Protein AF-W4PEG8-F1 (afdb_monomer_lite)

Structure (mmCIF, N/CA/C/O backbone):
data_AF-W4PEG8-F1
#
_entry.id   AF-W4PEG8-F1
#
loop_
_atom_site.group_PDB
_atom_site.id
_atom_site.type_symbol
_atom_site.label_atom_id
_atom_site.label_alt_id
_atom_site.label_comp_id
_atom_site.label_asym_id
_atom_site.label_entity_id
_atom_site.label_seq_id
_atom_site.pdbx_PDB_ins_code
_atom_site.Cartn_x
_atom_site.Cartn_y
_atom_site.Cartn_z
_atom_site.occupancy
_atom_site.B_iso_or_equiv
_atom_site.auth_seq_id
_atom_site.auth_comp_id
_atom_site.auth_asym_id
_atom_site.auth_atom_id
_atom_site.pdbx_PDB_model_num
ATOM 1 N N . MET A 1 1 ? -0.336 23.037 -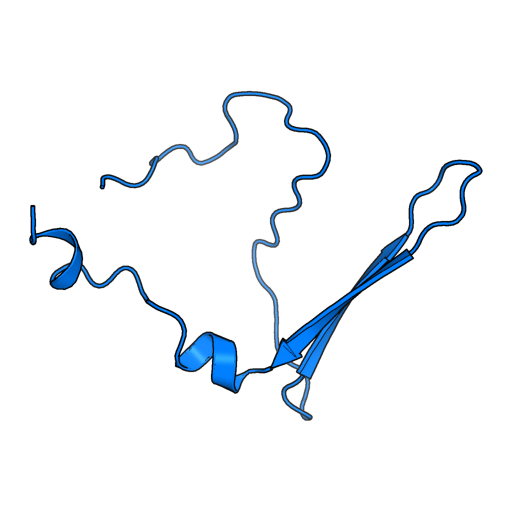11.149 1.00 52.53 1 MET A N 1
ATOM 2 C CA . MET A 1 1 ? -0.839 22.764 -9.770 1.00 52.53 1 MET A CA 1
ATOM 3 C C . MET A 1 1 ? 0.321 22.727 -8.769 1.00 52.53 1 MET A C 1
ATOM 5 O O . MET A 1 1 ? 1.305 22.057 -9.047 1.00 52.53 1 MET A O 1
ATOM 9 N N . MET A 1 2 ? 0.230 23.413 -7.617 1.00 58.19 2 MET A N 1
ATOM 10 C CA . MET A 1 2 ? 1.196 23.267 -6.506 1.00 58.19 2 MET A CA 1
ATOM 11 C C . MET A 1 2 ? 0.723 22.188 -5.525 1.00 58.19 2 MET A C 1
ATOM 13 O O . MET A 1 2 ? -0.427 22.215 -5.093 1.00 58.19 2 MET A O 1
ATOM 17 N N . LEU A 1 3 ? 1.619 21.264 -5.163 1.00 67.56 3 LEU A N 1
ATOM 18 C CA . LEU A 1 3 ? 1.391 20.283 -4.099 1.00 67.56 3 LEU A CA 1
ATOM 19 C C . LEU A 1 3 ? 1.351 20.975 -2.729 1.00 67.56 3 LEU A C 1
ATOM 21 O O . LEU A 1 3 ? 2.153 21.872 -2.456 1.00 67.56 3 LEU A O 1
ATOM 25 N N . ASP A 1 4 ? 0.441 20.530 -1.864 1.00 74.81 4 ASP A N 1
ATOM 26 C CA . ASP A 1 4 ? 0.395 20.950 -0.463 1.00 74.81 4 ASP A CA 1
ATOM 27 C C . ASP A 1 4 ? 1.638 20.431 0.279 1.00 74.81 4 ASP A C 1
ATOM 29 O O . ASP A 1 4 ? 1.921 19.235 0.282 1.00 74.81 4 ASP A O 1
ATOM 33 N N . GLN A 1 5 ? 2.399 21.340 0.891 1.00 79.19 5 GLN A N 1
ATOM 34 C CA . GLN A 1 5 ? 3.655 21.022 1.591 1.00 79.19 5 GLN A CA 1
ATOM 35 C C . GLN A 1 5 ? 3.423 20.594 3.049 1.00 79.19 5 GLN A C 1
ATOM 37 O O . GLN A 1 5 ? 4.373 20.381 3.806 1.00 79.19 5 GLN A O 1
ATOM 42 N N . SER A 1 6 ? 2.162 20.498 3.471 1.00 81.44 6 SER A N 1
ATOM 43 C CA . SER A 1 6 ? 1.792 20.128 4.831 1.00 81.44 6 SER A CA 1
ATOM 44 C C . SER A 1 6 ? 2.1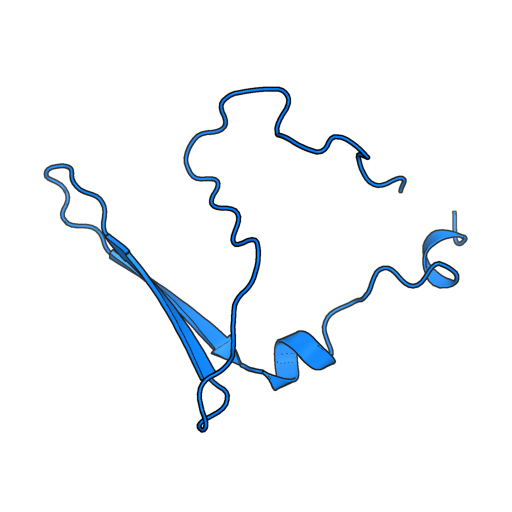80 18.672 5.118 1.00 81.44 6 SER A C 1
ATOM 46 O O . SER A 1 6 ? 1.763 17.747 4.428 1.00 81.44 6 SER A O 1
ATOM 48 N N . GLY A 1 7 ? 2.958 18.445 6.181 1.00 79.75 7 GLY A N 1
ATOM 49 C CA . GLY A 1 7 ? 3.370 17.098 6.606 1.00 79.75 7 GLY A CA 1
ATOM 50 C C . GLY A 1 7 ? 2.244 16.248 7.211 1.00 79.75 7 GLY A C 1
ATOM 51 O O . GLY A 1 7 ? 2.468 15.099 7.594 1.00 79.75 7 GLY A O 1
ATOM 52 N N . SER A 1 8 ? 1.044 16.812 7.342 1.00 80.44 8 SER A N 1
ATOM 53 C CA . SER A 1 8 ? -0.143 16.157 7.877 1.00 80.44 8 SER A CA 1
ATOM 54 C C . SER A 1 8 ? -1.416 16.796 7.328 1.00 80.44 8 SER A C 1
ATOM 56 O O . S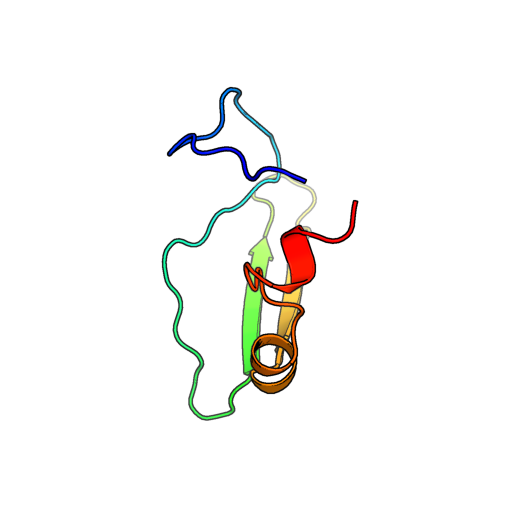ER A 1 8 ? -1.427 17.943 6.880 1.00 80.44 8 SE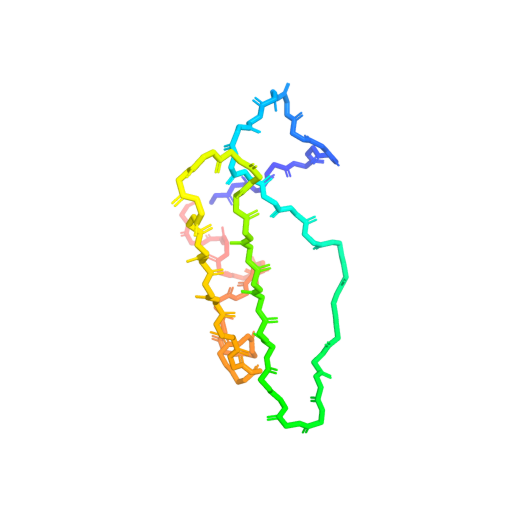R A O 1
ATOM 58 N N . PHE A 1 9 ? -2.517 16.049 7.388 1.00 83.31 9 PHE A N 1
ATOM 59 C CA . PHE A 1 9 ? -3.825 16.569 7.021 1.00 83.31 9 PHE A CA 1
ATOM 60 C C . PHE A 1 9 ? -4.263 17.700 7.956 1.00 83.31 9 PHE A C 1
ATOM 62 O O . PHE A 1 9 ? -4.256 17.550 9.177 1.00 83.31 9 PHE A O 1
ATOM 69 N N . LYS A 1 10 ? -4.733 18.807 7.370 1.00 82.69 10 LYS A N 1
ATOM 70 C CA . LYS A 1 10 ? -5.278 19.961 8.106 1.00 82.69 10 LYS A CA 1
ATOM 71 C C . LYS A 1 10 ? -6.508 19.618 8.960 1.00 82.69 10 LYS A C 1
ATOM 73 O O . LYS A 1 10 ? -6.739 20.248 9.988 1.00 82.69 10 LYS A O 1
ATOM 78 N N . TYR A 1 11 ? -7.299 18.637 8.528 1.00 85.44 11 TYR A N 1
ATOM 79 C CA . TYR A 1 11 ? -8.533 18.207 9.185 1.00 85.44 11 TYR A CA 1
ATOM 80 C C . TYR A 1 11 ? -8.562 16.686 9.354 1.00 85.44 11 TYR A C 1
ATOM 82 O O . TYR A 1 11 ? -7.845 15.953 8.674 1.00 85.44 11 TYR A O 1
ATOM 90 N N . GLY A 1 12 ? -9.429 16.203 10.246 1.00 82.81 12 GLY A N 1
ATOM 91 C CA . GLY A 1 12 ? -9.686 14.774 10.418 1.00 82.81 12 GLY A CA 1
ATOM 92 C C . GLY A 1 12 ? -10.552 14.224 9.287 1.00 82.81 12 GLY A C 1
ATOM 93 O O . GLY A 1 12 ? -11.775 14.174 9.415 1.00 82.81 12 GLY A O 1
ATOM 94 N N . TYR A 1 13 ? -9.927 13.820 8.183 1.00 84.88 13 TYR A N 1
ATOM 95 C CA . TYR A 1 13 ? -10.625 13.147 7.089 1.00 84.88 13 TYR A CA 1
ATOM 96 C C . TYR A 1 13 ? -11.016 11.720 7.490 1.00 84.88 13 TYR A C 1
ATOM 98 O O . TYR A 1 13 ? -10.240 10.995 8.113 1.00 84.88 13 TYR A O 1
ATOM 106 N N . ARG A 1 14 ? -12.236 11.308 7.130 1.00 81.38 14 ARG A N 1
ATOM 107 C CA . ARG A 1 14 ? -12.693 9.918 7.266 1.00 81.38 14 ARG A CA 1
ATOM 108 C C . ARG A 1 14 ? -12.388 9.161 5.977 1.00 81.38 14 ARG A C 1
ATOM 110 O O . ARG A 1 14 ? -12.470 9.744 4.903 1.00 81.38 14 ARG A O 1
ATOM 117 N N . ASN A 1 15 ? -12.084 7.869 6.096 1.00 82.06 15 ASN A N 1
ATOM 118 C CA . ASN A 1 15 ? -11.812 6.965 4.968 1.00 82.06 15 ASN A CA 1
ATOM 119 C C . ASN A 1 15 ? -10.593 7.361 4.117 1.00 82.06 15 ASN A C 1
ATOM 121 O O . ASN A 1 15 ? -10.546 7.074 2.926 1.00 82.06 15 ASN A O 1
ATOM 125 N N . VAL A 1 16 ? -9.605 8.014 4.729 1.00 85.44 16 VAL A N 1
ATOM 126 C CA . VAL A 1 16 ? -8.314 8.307 4.103 1.00 85.44 16 VAL A CA 1
ATOM 127 C C . VAL A 1 16 ? -7.242 7.523 4.844 1.00 85.44 16 VAL A C 1
ATOM 129 O O . VAL A 1 16 ? -7.132 7.621 6.066 1.00 85.44 16 VAL A O 1
ATOM 132 N N . ILE A 1 17 ? -6.462 6.738 4.104 1.00 84.44 17 ILE A N 1
ATOM 133 C CA . ILE A 1 17 ? -5.379 5.913 4.638 1.00 84.44 17 ILE A CA 1
ATOM 134 C C . ILE A 1 17 ? -4.101 6.305 3.906 1.00 84.44 17 ILE A C 1
ATOM 136 O O . ILE A 1 17 ? -4.062 6.309 2.680 1.00 84.44 17 ILE A O 1
ATOM 140 N N . VAL A 1 18 ? -3.057 6.647 4.663 1.00 86.31 18 VAL A N 1
ATOM 141 C CA . VAL A 1 18 ? -1.749 7.020 4.113 1.00 86.31 18 VAL A CA 1
ATOM 142 C C . VAL A 1 18 ? -0.726 5.982 4.537 1.00 86.31 18 VAL A C 1
ATOM 144 O O . VAL A 1 18 ? -0.442 5.825 5.725 1.00 86.31 18 VAL A O 1
ATOM 147 N N . LEU A 1 19 ? -0.149 5.292 3.556 1.00 86.88 19 LEU A N 1
ATOM 148 C CA . LEU A 1 19 ? 0.964 4.378 3.768 1.00 86.88 19 LEU A CA 1
ATOM 149 C C . LEU A 1 19 ? 2.272 5.127 3.518 1.00 86.88 19 LEU A C 1
ATOM 151 O O . LEU A 1 19 ? 2.533 5.598 2.416 1.00 86.88 19 LEU A O 1
ATOM 155 N N . LYS A 1 20 ? 3.115 5.238 4.549 1.00 84.56 20 LYS A N 1
ATOM 156 C CA . LYS A 1 20 ? 4.393 5.963 4.448 1.00 84.56 20 LYS A CA 1
ATOM 157 C C . LYS A 1 20 ? 5.428 5.225 3.598 1.00 84.56 20 LYS A C 1
ATOM 159 O O . LYS A 1 20 ? 6.246 5.849 2.931 1.00 84.56 20 LYS A O 1
ATOM 164 N N . LYS A 1 21 ? 5.452 3.898 3.696 1.00 88.94 21 LYS A N 1
ATOM 165 C CA . LYS A 1 21 ? 6.367 3.028 2.963 1.00 88.94 21 LYS A CA 1
ATOM 166 C C . LYS A 1 21 ? 5.726 1.657 2.829 1.00 88.94 21 LYS A C 1
ATOM 168 O O . LYS A 1 21 ? 5.140 1.162 3.788 1.00 88.94 21 LYS A O 1
ATOM 173 N N . MET A 1 22 ? 5.893 1.053 1.666 1.00 88.25 22 MET A N 1
ATOM 174 C CA . MET A 1 22 ? 5.487 -0.314 1.372 1.00 88.25 22 MET A CA 1
ATOM 175 C C . MET A 1 22 ? 6.540 -0.968 0.479 1.00 88.25 22 MET A C 1
ATOM 177 O O . MET A 1 22 ? 7.363 -0.273 -0.122 1.00 88.25 22 MET A O 1
ATOM 181 N N . THR A 1 23 ? 6.524 -2.294 0.424 1.00 91.81 23 THR A N 1
ATOM 182 C CA . THR A 1 23 ? 7.431 -3.093 -0.401 1.00 91.81 23 THR A CA 1
ATOM 183 C C . THR A 1 23 ? 6.594 -4.098 -1.169 1.00 91.81 23 THR A C 1
ATOM 185 O O . THR A 1 23 ? 5.711 -4.723 -0.585 1.00 91.81 23 THR A O 1
ATOM 188 N N . PHE A 1 24 ? 6.879 -4.253 -2.459 1.00 95.31 24 PHE A N 1
ATOM 189 C CA . PHE A 1 24 ? 6.220 -5.256 -3.283 1.00 95.31 24 PHE A CA 1
ATOM 190 C C . PHE A 1 24 ? 6.767 -6.655 -2.967 1.00 95.31 24 PHE A C 1
ATOM 192 O O . PHE A 1 24 ? 7.977 -6.798 -2.751 1.00 95.31 24 PHE A O 1
ATOM 199 N N . PRO A 1 25 ? 5.906 -7.681 -2.929 1.00 95.69 25 PRO A N 1
ATOM 200 C CA . PRO A 1 25 ? 6.339 -9.069 -2.831 1.00 95.69 25 PRO A CA 1
ATOM 201 C C . PRO A 1 25 ? 7.001 -9.550 -4.138 1.00 95.69 25 PRO A C 1
ATOM 203 O O . PRO A 1 25 ? 7.076 -8.823 -5.130 1.00 95.69 25 PRO A O 1
ATOM 206 N N . ASN A 1 26 ? 7.530 -10.780 -4.134 1.00 94.44 26 ASN A N 1
ATOM 207 C CA . ASN A 1 26 ? 8.311 -11.328 -5.255 1.00 94.44 26 ASN A CA 1
ATOM 208 C C . ASN A 1 26 ? 7.509 -11.458 -6.558 1.00 94.44 26 ASN A C 1
ATOM 210 O O . ASN A 1 26 ? 8.067 -11.303 -7.642 1.00 94.44 26 ASN A O 1
ATOM 214 N N . ASP A 1 27 ? 6.217 -11.743 -6.445 1.00 95.38 27 ASP A N 1
ATOM 215 C CA . ASP A 1 27 ? 5.247 -11.824 -7.536 1.00 95.38 27 ASP A CA 1
ATOM 216 C C . ASP A 1 27 ? 4.811 -10.448 -8.060 1.00 95.38 27 ASP A C 1
ATOM 218 O O . ASP A 1 27 ? 4.070 -10.385 -9.033 1.00 95.38 27 ASP A O 1
ATOM 222 N N . LYS A 1 28 ? 5.338 -9.352 -7.486 1.00 95.50 28 LYS A N 1
ATOM 223 C CA . LYS A 1 28 ? 5.149 -7.964 -7.941 1.00 95.50 28 LYS A CA 1
ATOM 224 C C . LYS A 1 28 ? 3.700 -7.460 -7.916 1.00 95.50 28 LYS A C 1
ATOM 226 O O . LYS A 1 28 ? 3.422 -6.416 -8.500 1.00 95.50 28 LYS A O 1
ATOM 231 N N . VAL A 1 29 ? 2.821 -8.124 -7.174 1.00 96.19 29 VAL A N 1
ATOM 232 C CA . VAL A 1 29 ? 1.444 -7.681 -6.931 1.00 96.19 29 VAL A CA 1
ATOM 233 C C . VAL A 1 29 ? 1.310 -7.290 -5.464 1.00 96.19 29 VAL A C 1
ATOM 235 O O . VAL A 1 29 ? 1.581 -8.091 -4.575 1.00 96.19 29 VAL A O 1
ATOM 238 N N . LEU A 1 30 ? 0.928 -6.046 -5.182 1.00 94.62 30 LEU A N 1
ATOM 239 C CA . LEU A 1 30 ? 0.639 -5.595 -3.822 1.00 94.62 30 LEU A CA 1
ATOM 240 C C . LEU A 1 30 ? -0.871 -5.635 -3.573 1.00 94.62 30 LEU A C 1
ATOM 242 O O . LEU A 1 30 ? -1.601 -4.792 -4.087 1.00 94.62 30 LEU A O 1
ATOM 246 N N . THR A 1 31 ? -1.315 -6.556 -2.720 1.00 94.75 31 THR A N 1
ATOM 247 C CA . THR A 1 31 ? -2.708 -6.630 -2.261 1.00 94.75 31 THR A CA 1
ATOM 248 C C . THR A 1 31 ? -2.900 -5.867 -0.951 1.00 94.75 31 THR A C 1
ATOM 250 O O . THR A 1 31 ? -2.220 -6.122 0.047 1.00 94.75 31 THR A O 1
ATOM 253 N N . ILE A 1 32 ? -3.858 -4.942 -0.936 1.00 93.44 32 ILE A N 1
ATOM 254 C CA . ILE A 1 32 ? -4.303 -4.195 0.242 1.00 93.44 32 ILE A CA 1
ATOM 255 C C . ILE A 1 32 ? -5.740 -4.612 0.554 1.00 93.44 32 ILE A C 1
ATOM 257 O O . ILE A 1 32 ? -6.654 -4.358 -0.229 1.00 93.44 32 ILE A O 1
ATOM 261 N N . GLU A 1 33 ? -5.946 -5.208 1.726 1.00 93.62 33 GLU A N 1
ATOM 262 C CA . GLU A 1 33 ? -7.270 -5.562 2.238 1.00 93.62 33 GLU A CA 1
ATOM 263 C C . GLU A 1 33 ? -7.651 -4.645 3.407 1.00 93.62 33 GLU A C 1
ATOM 265 O O . GLU A 1 33 ? -6.891 -4.471 4.363 1.00 93.62 33 GLU A O 1
ATOM 270 N N . ILE A 1 34 ? -8.840 -4.046 3.333 1.00 89.75 34 ILE A N 1
ATOM 271 C CA . ILE A 1 34 ? -9.396 -3.192 4.384 1.00 89.75 34 ILE A CA 1
ATOM 272 C C . ILE A 1 34 ? -10.761 -3.741 4.782 1.00 89.75 34 ILE A C 1
ATOM 274 O O . ILE A 1 34 ? -11.712 -3.708 4.001 1.00 89.75 34 ILE A O 1
ATOM 278 N N . SER A 1 35 ? -10.867 -4.194 6.027 1.0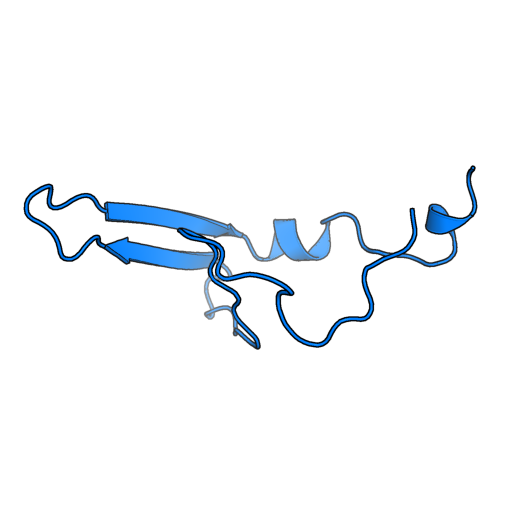0 87.31 35 SER A N 1
ATOM 279 C CA . SER A 1 35 ? -12.111 -4.676 6.627 1.00 87.31 35 SER A CA 1
ATOM 280 C C . SER A 1 35 ? -12.690 -3.650 7.606 1.00 87.31 35 SER A C 1
ATOM 282 O O . SER A 1 35 ? -11.988 -3.163 8.499 1.00 87.31 35 SER A O 1
ATOM 284 N N . GLU A 1 36 ? -13.981 -3.347 7.493 1.00 84.00 36 GLU A N 1
ATOM 285 C CA . GLU A 1 36 ? -14.682 -2.475 8.440 1.00 84.00 36 GLU A CA 1
ATOM 286 C C . GLU A 1 36 ? -15.030 -3.223 9.743 1.00 84.00 36 GLU A C 1
ATOM 288 O O . GLU A 1 36 ? -15.607 -4.306 9.715 1.00 84.00 36 GLU A O 1
ATOM 293 N N . LYS A 1 37 ? -14.720 -2.632 10.911 1.00 74.62 37 LYS A N 1
ATOM 294 C CA . LYS A 1 37 ? -14.967 -3.255 12.232 1.00 74.62 37 LYS A CA 1
ATOM 295 C C . LYS A 1 37 ? -16.447 -3.261 12.664 1.00 74.62 37 LYS A C 1
ATOM 297 O O . LYS A 1 37 ? -16.809 -4.006 13.570 1.00 74.62 37 LYS A O 1
ATOM 302 N N . GLN A 1 38 ? -17.302 -2.409 12.093 1.00 69.44 38 GLN A N 1
ATOM 303 C CA . GLN A 1 38 ? -18.732 -2.367 12.435 1.00 69.44 38 GLN A CA 1
ATOM 304 C C . GLN A 1 38 ? -19.558 -3.404 11.652 1.00 69.44 38 GLN A C 1
ATOM 306 O O . GLN A 1 38 ? -19.100 -3.960 10.660 1.00 69.44 38 GLN A O 1
ATOM 311 N N . ILE A 1 39 ? -20.790 -3.634 12.130 1.00 69.88 39 ILE A N 1
ATOM 312 C CA . ILE A 1 39 ? -21.757 -4.718 11.830 1.00 69.88 39 ILE A CA 1
ATOM 313 C C . ILE A 1 39 ? -21.879 -5.156 10.359 1.00 69.88 39 ILE A C 1
ATOM 315 O O . ILE A 1 39 ? -22.335 -6.262 10.092 1.00 69.88 39 ILE A O 1
ATOM 319 N N . SER A 1 40 ? -21.514 -4.300 9.406 1.00 70.81 40 SER A N 1
ATOM 320 C CA . SER A 1 40 ? -21.689 -4.554 7.980 1.00 70.81 40 SER A CA 1
ATOM 321 C C . SER A 1 40 ? -20.737 -5.607 7.403 1.00 70.81 40 SER A C 1
ATOM 323 O O . SER A 1 40 ? -21.039 -6.120 6.329 1.00 70.81 40 SER A O 1
ATOM 325 N N . GLY A 1 41 ? -19.592 -5.885 8.046 1.00 77.94 41 GLY A N 1
ATOM 326 C CA . GLY A 1 41 ? -18.638 -6.911 7.592 1.00 77.94 41 GLY A CA 1
ATOM 327 C C . GLY A 1 41 ? -18.074 -6.685 6.182 1.00 77.94 41 GLY A C 1
ATOM 328 O O . GLY A 1 41 ? -17.735 -7.643 5.495 1.00 77.94 41 GLY A O 1
ATOM 329 N N . ARG A 1 42 ? -18.030 -5.430 5.717 1.00 85.50 42 ARG A N 1
ATOM 330 C CA . ARG A 1 42 ? -17.554 -5.088 4.370 1.00 85.50 42 ARG A CA 1
ATOM 331 C C . ARG A 1 42 ? -16.036 -5.172 4.309 1.00 85.50 42 ARG A C 1
ATOM 333 O O . ARG A 1 42 ? -15.355 -4.622 5.178 1.00 85.50 42 ARG A O 1
ATOM 340 N N . THR A 1 43 ? -15.550 -5.766 3.228 1.00 89.44 43 THR A N 1
ATOM 341 C CA . THR A 1 43 ? -14.132 -5.834 2.886 1.00 89.44 43 THR A CA 1
ATOM 342 C C . THR A 1 43 ? -13.921 -5.190 1.526 1.00 89.44 43 THR A C 1
ATOM 344 O O . THR A 1 43 ? -14.680 -5.443 0.590 1.00 89.44 43 THR A O 1
ATOM 347 N N . ILE A 1 44 ? -12.909 -4.333 1.434 1.00 90.31 44 ILE A N 1
ATOM 348 C CA . ILE A 1 44 ? -12.415 -3.775 0.178 1.00 90.31 44 ILE A CA 1
ATOM 349 C C . ILE A 1 44 ? -11.047 -4.398 -0.067 1.00 90.31 44 ILE A C 1
ATOM 351 O O . ILE A 1 44 ? -10.178 -4.317 0.802 1.00 90.31 44 ILE A O 1
ATOM 355 N N . CYS A 1 45 ? -10.869 -4.984 -1.246 1.00 92.94 45 CYS A N 1
ATOM 356 C CA . CYS A 1 45 ? -9.586 -5.489 -1.715 1.00 92.94 45 CYS A CA 1
ATOM 357 C C . CYS A 1 45 ? -9.119 -4.618 -2.878 1.00 92.94 45 CYS A C 1
ATOM 359 O O . CYS A 1 45 ? -9.907 -4.294 -3.769 1.00 92.94 45 CYS A O 1
ATOM 361 N N . LEU A 1 46 ? -7.854 -4.224 -2.843 1.00 93.00 46 LEU A N 1
ATOM 362 C CA . LEU A 1 46 ? -7.189 -3.483 -3.900 1.00 93.00 46 LEU A CA 1
ATOM 363 C C . LEU A 1 46 ? -5.905 -4.220 -4.255 1.00 93.00 46 LEU A C 1
ATOM 365 O O . LEU A 1 46 ? -5.026 -4.349 -3.406 1.00 93.00 46 LEU A O 1
ATOM 369 N N . ASP A 1 47 ? -5.800 -4.647 -5.504 1.00 95.31 47 ASP A N 1
ATOM 370 C CA . ASP A 1 47 ? -4.581 -5.219 -6.057 1.00 95.31 47 ASP A CA 1
ATOM 371 C C . ASP A 1 47 ? -3.893 -4.157 -6.912 1.00 95.31 47 ASP A C 1
ATOM 373 O O . ASP A 1 47 ? -4.535 -3.487 -7.723 1.00 95.31 47 ASP A O 1
ATOM 377 N N . ILE A 1 48 ? -2.601 -3.954 -6.671 1.00 94.00 48 ILE A N 1
ATOM 378 C CA . ILE A 1 48 ? -1.780 -2.975 -7.380 1.00 94.00 48 ILE A CA 1
ATOM 379 C C . ILE A 1 48 ? -0.622 -3.719 -8.029 1.00 94.00 48 ILE A C 1
ATOM 381 O O . ILE A 1 48 ? 0.235 -4.269 -7.328 1.00 94.00 48 ILE A O 1
ATOM 385 N N . ASP A 1 49 ? -0.567 -3.689 -9.355 1.00 95.94 49 ASP A N 1
ATOM 386 C CA . ASP A 1 49 ? 0.563 -4.210 -10.110 1.00 95.94 49 ASP A CA 1
ATOM 387 C C . ASP A 1 49 ? 1.765 -3.269 -10.002 1.00 95.94 49 ASP A C 1
ATOM 389 O O . ASP A 1 49 ? 1.660 -2.041 -10.067 1.00 95.94 49 ASP A O 1
ATOM 393 N N . TYR A 1 50 ? 2.955 -3.844 -9.842 1.00 94.50 50 TYR A N 1
ATOM 394 C CA . TYR A 1 50 ? 4.185 -3.058 -9.775 1.00 94.50 50 TYR A CA 1
ATOM 395 C C . TYR A 1 50 ? 4.429 -2.236 -11.048 1.00 94.50 50 TYR A C 1
ATOM 397 O O . TYR A 1 50 ? 4.934 -1.117 -10.965 1.00 94.50 50 TYR A O 1
ATOM 405 N N . GLU A 1 51 ? 4.077 -2.779 -12.216 1.00 93.88 51 GLU A N 1
ATOM 406 C CA . GLU A 1 51 ? 4.245 -2.096 -13.503 1.00 93.88 51 GLU A CA 1
ATOM 407 C C . GLU A 1 51 ? 3.406 -0.819 -13.572 1.00 93.88 51 GLU A C 1
ATOM 409 O O . GLU A 1 51 ? 3.938 0.226 -13.944 1.00 93.88 51 GLU A O 1
ATOM 414 N N . ASP A 1 52 ? 2.158 -0.854 -13.101 1.00 92.56 52 ASP A N 1
ATOM 415 C CA . ASP A 1 52 ? 1.285 0.323 -13.058 1.00 92.56 52 ASP A CA 1
ATOM 416 C C . ASP A 1 52 ? 1.895 1.457 -12.230 1.00 92.56 52 ASP A C 1
ATOM 418 O O . ASP A 1 52 ? 1.792 2.624 -12.598 1.00 92.56 52 ASP A O 1
ATOM 422 N N . VAL A 1 53 ? 2.605 1.135 -11.144 1.00 89.69 53 VAL A N 1
ATOM 423 C CA . VAL A 1 53 ? 3.308 2.143 -10.334 1.00 89.69 53 VAL A CA 1
ATOM 424 C C . VAL A 1 53 ? 4.535 2.709 -11.051 1.00 89.69 53 VAL A C 1
ATOM 426 O O . VAL A 1 53 ? 4.846 3.887 -10.878 1.00 89.69 53 VAL A O 1
ATOM 429 N N . LEU A 1 54 ? 5.240 1.907 -11.854 1.00 89.19 54 LEU A N 1
ATOM 430 C CA . LEU A 1 54 ? 6.376 2.390 -12.650 1.00 89.19 54 LEU A CA 1
ATOM 431 C C . LEU A 1 54 ? 5.940 3.317 -13.788 1.00 89.19 54 LEU A C 1
ATOM 433 O O . LEU A 1 54 ? 6.677 4.246 -14.121 1.00 89.19 54 LEU A O 1
ATOM 437 N N . TYR A 1 55 ? 4.779 3.047 -14.385 1.00 89.38 55 TYR A N 1
ATOM 438 C CA . TYR A 1 55 ? 4.223 3.821 -15.496 1.00 89.38 55 TYR A CA 1
ATOM 439 C C . TYR A 1 55 ? 3.264 4.929 -15.057 1.00 89.38 55 TYR A C 1
ATOM 441 O O . TYR A 1 55 ? 2.850 5.728 -15.896 1.00 89.38 55 TYR A O 1
ATOM 449 N N . ALA A 1 56 ? 2.920 4.995 -13.770 1.00 88.44 56 ALA A N 1
ATOM 450 C CA . ALA A 1 56 ? 2.084 6.052 -13.228 1.00 88.44 56 ALA A CA 1
ATOM 451 C C . ALA A 1 56 ? 2.691 7.429 -13.511 1.00 88.44 56 ALA A C 1
ATOM 453 O O . ALA A 1 56 ? 3.909 7.631 -13.420 1.00 88.44 56 ALA A O 1
ATOM 454 N N . ASP A 1 57 ? 1.818 8.394 -13.798 1.00 81.56 57 ASP A N 1
ATOM 455 C CA . ASP A 1 57 ? 2.218 9.784 -13.954 1.00 81.56 57 ASP A CA 1
ATOM 456 C C . ASP A 1 57 ? 2.966 10.243 -12.701 1.00 81.56 57 ASP A C 1
ATOM 458 O O . ASP A 1 57 ? 2.438 10.292 -11.587 1.00 81.56 57 ASP A O 1
ATOM 462 N N . SER A 1 58 ? 4.241 10.564 -12.888 1.00 71.88 58 SER A N 1
ATOM 463 C CA . SER A 1 58 ? 5.077 11.103 -11.829 1.00 71.88 58 SER A CA 1
ATOM 464 C C . SER A 1 58 ? 4.976 12.622 -11.819 1.00 71.88 58 SER A C 1
ATOM 466 O O . SER A 1 58 ? 4.803 13.263 -12.858 1.00 71.88 58 SER A O 1
ATOM 468 N N . PHE A 1 59 ? 5.168 13.223 -10.645 1.00 67.94 59 PHE A N 1
ATOM 469 C CA . PHE A 1 59 ? 5.339 14.666 -10.495 1.00 67.94 59 PHE A CA 1
ATOM 470 C C . PHE A 1 59 ? 6.705 15.092 -11.054 1.00 67.94 59 PHE A C 1
ATOM 472 O O . PHE A 1 59 ? 7.606 15.499 -10.320 1.00 67.94 59 PHE A O 1
ATOM 479 N N . ASN A 1 60 ? 6.895 14.968 -12.367 1.00 59.94 60 ASN A N 1
ATOM 480 C CA . ASN A 1 60 ? 8.064 15.506 -13.033 1.00 59.94 60 ASN A CA 1
ATOM 481 C C . ASN A 1 60 ? 7.924 17.031 -13.079 1.00 59.94 60 ASN A C 1
ATOM 483 O O . ASN A 1 60 ? 6.960 17.568 -13.623 1.00 59.94 60 ASN A O 1
ATOM 487 N N . SER A 1 61 ? 8.901 17.744 -12.522 1.00 56.94 61 SER A N 1
ATOM 488 C CA . SER A 1 61 ? 8.929 19.210 -12.497 1.00 56.94 61 SER A CA 1
ATOM 489 C C . SER A 1 61 ? 8.898 19.849 -13.892 1.00 56.94 61 SER A C 1
ATOM 491 O O . SER A 1 61 ? 8.555 21.023 -14.006 1.00 56.94 61 SER A O 1
ATOM 493 N N . CYS A 1 62 ? 9.215 19.094 -14.950 1.00 52.75 62 CYS A N 1
ATOM 494 C CA . CYS A 1 62 ? 9.082 19.527 -16.338 1.00 52.75 62 CYS A CA 1
ATOM 495 C C . CYS A 1 62 ? 7.612 19.572 -16.804 1.00 52.75 62 CYS A C 1
ATOM 497 O O . CYS A 1 62 ? 7.244 20.518 -17.491 1.00 52.75 62 CYS A O 1
ATOM 499 N N . LEU A 1 63 ? 6.764 18.637 -16.351 1.00 53.28 63 LEU A N 1
ATOM 500 C CA . LEU A 1 63 ? 5.329 18.565 -16.687 1.00 53.28 63 LEU A CA 1
ATOM 501 C C . LEU A 1 63 ? 4.471 19.553 -15.876 1.00 53.28 63 LEU A C 1
ATOM 503 O O . LEU A 1 63 ? 3.388 19.937 -16.294 1.00 53.28 63 LEU A O 1
ATOM 507 N N . ILE A 1 64 ? 4.955 20.007 -14.715 1.00 55.56 64 ILE A N 1
ATOM 508 C CA . ILE A 1 64 ? 4.227 20.937 -13.827 1.00 55.56 64 ILE A CA 1
ATOM 509 C C . ILE A 1 64 ? 4.292 22.403 -14.328 1.00 55.56 64 ILE A C 1
ATOM 511 O O . ILE A 1 64 ? 3.626 23.270 -13.765 1.00 55.56 64 ILE A O 1
ATOM 515 N N . ARG A 1 65 ? 5.080 22.700 -15.377 1.00 53.50 65 ARG A N 1
ATOM 516 C CA . ARG A 1 65 ? 5.275 24.062 -15.926 1.00 53.50 65 ARG A CA 1
ATOM 517 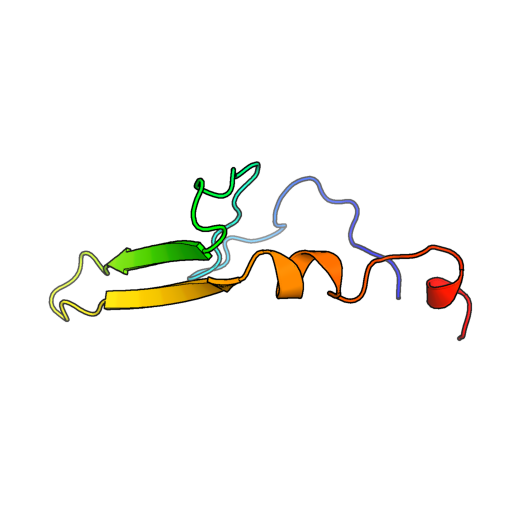C C . ARG A 1 65 ? 4.373 24.407 -17.113 1.00 53.50 65 ARG A C 1
ATOM 519 O O . ARG A 1 65 ? 4.444 25.540 -17.580 1.00 53.50 65 ARG A O 1
ATOM 526 N N . GLU A 1 66 ? 3.557 23.477 -17.594 1.00 48.94 66 GLU A N 1
ATOM 527 C CA . GLU A 1 66 ? 2.565 23.757 -18.634 1.00 48.94 66 GLU A CA 1
ATOM 528 C C . GLU A 1 66 ? 1.231 24.157 -17.990 1.00 48.94 66 GLU A C 1
ATOM 530 O O . GLU A 1 66 ? 0.316 23.350 -17.910 1.00 48.94 66 GLU A O 1
ATOM 535 N N . GLU A 1 67 ? 1.191 25.379 -17.443 1.00 40.88 67 GLU A N 1
ATOM 536 C CA . GLU A 1 67 ? 0.042 26.316 -17.392 1.00 40.88 67 GLU A CA 1
ATOM 537 C C . GLU A 1 67 ? 0.443 27.618 -16.678 1.00 40.88 67 GLU A C 1
ATOM 539 O O . GLU A 1 67 ? 0.803 27.574 -15.476 1.00 40.88 67 GLU A O 1
#

Secondary structure (DSSP, 8-state):
-PPP--SS-SS--SS----S-----TTSEEEEEEE-SSTT--EEEEEEEHHHHHHS----TTGGG--

pLDDT: mean 81.24, std 13.99, range [40.88, 96.19]

Foldseek 3Di:
DDDDPDPDDPDDDPPDDDDPDDDADPVQKDWDWDFDPDPPRDIDIDIDGNVCVVPPDDVDVVVVPPD

Organism: NCBI:txid1121100

Sequence (67 aa):
MMLDQSGSFKYGYRNVIVLKKMTFPNDKVLTIEISEKQISGRTICLDIDYEDVLYADSFNSCLIREE

Radius of gyration: 16.33 Å; chains: 1; bounding box: 31×38×31 Å

InterPro domains:
  IPR022298 Conjugative transposon, TraN [PF13595] (8-57)